Protein AF-A0A6J4LHY5-F1 (afdb_monomer_lite)

pLDDT: mean 82.55, std 13.43, range [37.22, 96.75]

Structure (mmCIF, N/CA/C/O backbone):
data_AF-A0A6J4LHY5-F1
#
_entry.id   AF-A0A6J4LHY5-F1
#
loop_
_atom_site.group_PDB
_atom_site.id
_atom_site.type_symbol
_atom_site.label_atom_id
_atom_site.label_alt_id
_atom_site.label_comp_id
_atom_site.label_asym_id
_atom_site.label_entity_id
_atom_site.label_seq_id
_atom_site.pdbx_PDB_ins_code
_atom_site.Cartn_x
_atom_site.Cartn_y
_atom_site.Cartn_z
_atom_site.occupancy
_atom_site.B_iso_or_equiv
_atom_site.auth_seq_id
_atom_site.auth_comp_id
_atom_site.auth_asym_id
_atom_site.auth_atom_id
_atom_site.pdbx_PDB_model_num
ATOM 1 N N . MET A 1 1 ? 23.737 -10.687 -11.076 1.00 48.12 1 MET A N 1
ATOM 2 C CA . MET A 1 1 ? 22.902 -11.486 -11.997 1.00 48.12 1 MET A CA 1
ATOM 3 C C . MET A 1 1 ? 22.763 -12.858 -11.383 1.00 48.12 1 MET A C 1
ATOM 5 O O . MET A 1 1 ? 23.770 -13.536 -11.228 1.00 48.12 1 MET A O 1
ATOM 9 N N . THR A 1 2 ? 21.562 -13.198 -10.942 1.00 59.47 2 THR A N 1
ATOM 10 C CA . THR A 1 2 ? 21.215 -14.513 -10.402 1.00 59.47 2 THR A CA 1
ATOM 11 C C . THR A 1 2 ? 21.151 -15.555 -11.508 1.00 59.47 2 THR A C 1
ATOM 13 O O . THR A 1 2 ? 20.804 -15.250 -12.652 1.00 59.47 2 THR A O 1
ATOM 16 N N . GLU A 1 3 ? 21.543 -16.778 -11.163 1.00 72.62 3 GLU A N 1
ATOM 17 C CA . GLU A 1 3 ? 21.547 -17.915 -12.074 1.00 72.62 3 GLU A CA 1
ATOM 18 C C . GLU A 1 3 ? 20.122 -18.448 -12.273 1.00 72.62 3 GLU A C 1
ATOM 20 O O . GLU A 1 3 ? 19.314 -18.483 -11.345 1.00 72.62 3 GLU A O 1
ATOM 25 N N . VAL A 1 4 ? 19.817 -18.844 -13.507 1.00 77.88 4 VAL A N 1
ATOM 26 C CA . VAL A 1 4 ? 18.552 -19.485 -13.870 1.00 77.88 4 VAL A CA 1
ATOM 27 C C . VAL A 1 4 ? 18.543 -20.901 -13.302 1.00 77.88 4 VAL A C 1
ATOM 29 O O . VAL A 1 4 ? 19.412 -21.698 -13.653 1.00 77.88 4 VAL A O 1
ATOM 32 N N . GLN A 1 5 ? 17.550 -21.237 -12.480 1.00 80.81 5 GLN A N 1
ATOM 33 C CA . GLN A 1 5 ? 17.432 -22.567 -11.881 1.00 80.81 5 GLN A CA 1
ATOM 34 C C . GLN A 1 5 ? 16.261 -23.353 -12.468 1.00 80.81 5 GLN A C 1
ATOM 36 O O . GLN A 1 5 ? 15.267 -22.789 -12.915 1.00 80.81 5 GLN A O 1
ATOM 41 N N . THR A 1 6 ? 16.400 -24.678 -12.518 1.00 80.88 6 THR A N 1
ATOM 42 C CA . THR A 1 6 ? 15.360 -25.589 -13.018 1.00 80.88 6 THR A CA 1
ATOM 43 C C . THR A 1 6 ? 14.896 -26.485 -11.881 1.00 80.88 6 THR A C 1
ATOM 45 O O . THR A 1 6 ? 15.720 -27.101 -11.207 1.00 80.88 6 THR A O 1
ATOM 48 N N . PHE A 1 7 ? 13.586 -26.559 -11.695 1.00 80.56 7 PHE A N 1
ATOM 49 C CA . PHE A 1 7 ? 12.909 -27.344 -10.670 1.00 80.56 7 PHE A CA 1
ATOM 50 C C . PHE A 1 7 ? 11.956 -28.330 -11.345 1.00 80.56 7 PHE A C 1
ATOM 52 O O . PHE A 1 7 ? 11.371 -28.015 -12.382 1.00 80.56 7 PHE A O 1
ATOM 59 N N . GLY A 1 8 ? 11.780 -29.524 -10.785 1.00 80.38 8 GLY A N 1
ATOM 60 C CA . GLY A 1 8 ? 10.671 -30.394 -11.171 1.00 80.38 8 GLY A CA 1
ATOM 61 C C . GLY A 1 8 ? 9.321 -29.755 -10.825 1.00 80.38 8 GLY A C 1
ATOM 62 O O . GLY A 1 8 ? 9.223 -28.994 -9.864 1.00 80.38 8 GLY A O 1
ATOM 63 N N . SER A 1 9 ? 8.262 -30.082 -11.572 1.00 72.69 9 SER A N 1
ATOM 64 C CA . SER A 1 9 ? 6.909 -29.567 -11.282 1.00 72.69 9 SER A CA 1
ATOM 65 C C . SER A 1 9 ? 6.397 -29.966 -9.882 1.00 72.69 9 SER A C 1
ATOM 67 O O . SER A 1 9 ? 5.581 -29.254 -9.307 1.00 72.69 9 SER A O 1
ATOM 69 N N . ASP A 1 10 ? 6.920 -31.056 -9.305 1.00 78.06 10 ASP A N 1
ATOM 70 C CA . ASP A 1 10 ? 6.619 -31.532 -7.944 1.00 78.06 10 ASP A CA 1
ATOM 71 C C . ASP A 1 10 ? 7.617 -31.027 -6.868 1.00 78.06 10 ASP A C 1
ATOM 73 O O . ASP A 1 10 ? 7.516 -31.396 -5.697 1.00 78.06 10 ASP A O 1
ATOM 77 N N . GLU A 1 11 ? 8.604 -30.196 -7.230 1.00 81.62 11 GLU A N 1
ATOM 78 C CA . GLU A 1 11 ? 9.659 -29.690 -6.329 1.00 81.62 11 GLU A CA 1
ATOM 79 C C . GLU A 1 11 ? 9.390 -28.259 -5.821 1.00 81.62 11 GLU A C 1
ATOM 81 O O . GLU A 1 11 ? 10.325 -27.490 -5.597 1.00 81.62 11 GLU A O 1
ATOM 86 N N . VAL A 1 12 ? 8.123 -27.890 -5.608 1.00 77.69 12 VAL A N 1
ATOM 87 C CA . VAL A 1 12 ? 7.747 -26.554 -5.090 1.00 77.69 12 VAL A CA 1
ATOM 88 C C . VAL A 1 12 ? 8.464 -26.241 -3.768 1.00 77.69 12 VAL A C 1
ATOM 90 O O . VAL A 1 12 ? 9.072 -25.184 -3.637 1.00 77.69 12 VAL A O 1
ATOM 93 N N . TRP A 1 13 ? 8.549 -27.220 -2.865 1.00 79.00 13 TRP A N 1
ATOM 94 C CA . TRP A 1 13 ? 9.273 -27.099 -1.591 1.00 79.00 13 TRP A CA 1
ATOM 95 C C . TRP A 1 13 ? 10.756 -26.725 -1.753 1.00 79.00 13 TRP A C 1
ATOM 97 O O . TRP A 1 13 ? 11.348 -26.067 -0.901 1.00 79.00 13 TRP A O 1
ATOM 107 N N . ARG A 1 14 ? 11.393 -27.156 -2.848 1.00 83.06 14 ARG A N 1
ATOM 108 C CA . ARG A 1 14 ? 12.807 -26.878 -3.124 1.00 83.06 14 ARG A CA 1
ATOM 109 C C . ARG A 1 14 ? 12.993 -25.476 -3.690 1.00 83.06 14 ARG A C 1
ATOM 111 O O . ARG A 1 14 ? 14.035 -24.864 -3.462 1.00 83.06 14 ARG A O 1
ATOM 118 N N . LEU A 1 15 ? 11.997 -24.994 -4.433 1.00 82.50 15 LEU A N 1
ATOM 119 C CA . LEU A 1 15 ? 11.937 -23.612 -4.879 1.00 82.50 15 LEU A CA 1
ATOM 120 C C . LEU A 1 15 ? 11.829 -22.675 -3.670 1.00 82.50 15 LEU A C 1
ATOM 122 O O . LEU A 1 15 ? 12.648 -21.769 -3.561 1.00 82.50 15 LEU A O 1
ATOM 126 N N . GLU A 1 16 ? 10.906 -22.938 -2.741 1.00 79.62 16 GLU A N 1
ATOM 127 C CA . GLU A 1 16 ? 10.711 -22.140 -1.515 1.00 79.62 16 GLU A CA 1
ATOM 128 C C . GLU A 1 16 ? 12.002 -22.034 -0.689 1.00 79.62 16 GLU A C 1
ATOM 130 O O . GLU A 1 16 ? 12.487 -20.935 -0.429 1.00 79.62 16 GLU A O 1
ATOM 135 N N . GLN A 1 17 ? 12.653 -23.166 -0.409 1.00 83.75 17 GLN A N 1
ATOM 136 C CA . GLN A 1 17 ? 13.924 -23.198 0.329 1.00 83.75 17 GLN A CA 1
ATOM 137 C C . GLN A 1 17 ? 15.054 -22.434 -0.375 1.00 83.75 17 GLN A C 1
ATOM 139 O O . GLN A 1 17 ? 15.930 -21.849 0.265 1.00 83.75 17 GLN A O 1
ATOM 144 N N . TRP A 1 18 ? 15.065 -22.443 -1.709 1.00 83.00 18 TRP A N 1
ATOM 145 C CA . TRP A 1 18 ? 16.035 -21.669 -2.471 1.00 83.00 18 TRP A CA 1
ATOM 146 C C . TRP A 1 18 ? 15.756 -20.163 -2.399 1.00 83.00 18 TRP A C 1
ATOM 148 O O . TRP A 1 18 ? 16.706 -19.389 -2.283 1.00 83.00 18 TRP A O 1
ATOM 158 N N . LEU A 1 19 ? 14.487 -19.747 -2.420 1.00 81.12 19 LEU A N 1
ATOM 159 C CA . LEU A 1 19 ? 14.103 -18.346 -2.223 1.00 81.12 19 LEU A CA 1
ATOM 160 C C . LEU A 1 19 ? 14.464 -17.859 -0.816 1.00 81.12 19 LEU A C 1
ATOM 162 O O . LEU A 1 19 ? 15.077 -16.801 -0.685 1.00 81.12 19 LEU A O 1
ATOM 166 N N . GLU A 1 20 ? 14.178 -18.651 0.219 1.00 78.12 20 GLU A N 1
ATOM 167 C CA . GLU A 1 20 ? 14.585 -18.349 1.598 1.00 78.12 20 GLU A CA 1
ATOM 168 C C . GLU A 1 20 ? 16.105 -18.182 1.708 1.00 78.12 20 GLU A C 1
ATOM 170 O O . GLU A 1 20 ? 16.586 -17.235 2.325 1.00 78.12 20 GLU A O 1
ATOM 175 N N . SER A 1 21 ? 16.883 -19.040 1.037 1.00 81.88 21 SER A N 1
ATOM 176 C CA . SER A 1 21 ? 18.343 -18.913 1.017 1.00 81.88 21 SER A CA 1
ATOM 177 C C . SER A 1 21 ? 18.829 -17.622 0.352 1.00 81.88 21 SER A C 1
ATOM 179 O O . SER A 1 21 ? 19.904 -17.144 0.711 1.00 81.88 21 SER A O 1
ATOM 181 N N . LEU A 1 22 ? 18.103 -17.070 -0.625 1.00 80.75 22 LEU A N 1
ATOM 182 C CA . LEU A 1 22 ? 18.438 -15.765 -1.204 1.00 80.75 22 LEU A CA 1
ATOM 183 C C . LEU A 1 22 ? 18.141 -14.644 -0.202 1.00 80.75 22 LEU A C 1
ATOM 185 O O . LEU A 1 22 ? 18.983 -13.766 -0.020 1.00 80.75 22 LEU A O 1
ATOM 189 N N . ASN A 1 23 ? 17.009 -14.724 0.501 1.00 71.69 23 ASN A N 1
ATOM 190 C CA . ASN A 1 23 ? 16.655 -13.764 1.544 1.00 71.69 23 ASN A CA 1
ATOM 191 C C . ASN A 1 23 ? 17.694 -13.732 2.681 1.00 71.69 23 ASN A C 1
ATOM 193 O O . ASN A 1 23 ? 18.176 -12.657 3.038 1.00 71.69 23 ASN A O 1
ATOM 197 N N . ASP A 1 24 ? 18.143 -14.901 3.154 1.00 75.94 24 ASP A N 1
ATOM 198 C CA . ASP A 1 24 ? 19.170 -15.033 4.204 1.00 75.94 24 ASP A CA 1
ATOM 199 C C . ASP A 1 24 ? 20.533 -14.435 3.788 1.00 75.94 24 ASP A C 1
ATOM 201 O O . ASP A 1 24 ? 21.290 -13.915 4.608 1.00 75.94 24 ASP A O 1
ATOM 205 N N . LEU A 1 25 ? 20.826 -14.416 2.482 1.00 77.69 25 LEU A N 1
ATOM 206 C CA . LEU A 1 25 ? 22.019 -13.778 1.911 1.00 77.69 25 LEU A CA 1
ATOM 207 C C . LEU A 1 25 ? 21.901 -12.246 1.787 1.00 77.69 25 LEU A C 1
ATOM 209 O O . LEU A 1 25 ? 22.837 -11.602 1.305 1.00 77.69 25 LEU A O 1
ATOM 213 N N . GLY A 1 26 ? 20.789 -11.654 2.230 1.00 69.50 26 GLY A N 1
ATOM 214 C CA . GLY A 1 26 ? 20.534 -10.214 2.165 1.00 69.50 26 GLY A CA 1
ATOM 215 C C . GLY A 1 26 ? 20.051 -9.743 0.794 1.00 69.50 26 GLY A C 1
ATOM 216 O O . GLY A 1 26 ? 20.266 -8.586 0.424 1.00 69.50 26 GLY A O 1
ATOM 217 N N . PHE A 1 27 ? 19.436 -10.638 0.024 1.00 74.50 27 PHE A N 1
ATOM 218 C CA . PHE A 1 27 ? 18.834 -10.329 -1.264 1.00 74.50 27 PHE A CA 1
ATOM 219 C C . PHE A 1 27 ? 17.310 -10.382 -1.168 1.00 74.50 27 PHE A C 1
ATOM 221 O O . PHE A 1 27 ? 16.761 -11.396 -0.750 1.00 74.50 27 PHE A O 1
ATOM 228 N N . ASP A 1 28 ? 16.624 -9.329 -1.614 1.00 73.94 28 ASP A N 1
ATOM 229 C CA . ASP A 1 28 ? 15.171 -9.397 -1.810 1.00 73.94 28 ASP A CA 1
ATOM 230 C C . ASP A 1 28 ? 14.858 -9.854 -3.243 1.00 73.94 28 ASP A C 1
ATOM 232 O O . ASP A 1 28 ? 15.628 -9.596 -4.179 1.00 73.94 28 ASP A O 1
ATOM 236 N N . ILE A 1 29 ? 13.754 -10.580 -3.416 1.00 73.38 29 ILE A N 1
ATOM 237 C CA . ILE A 1 29 ? 13.308 -11.084 -4.718 1.00 73.38 29 ILE A CA 1
ATOM 238 C C . ILE A 1 29 ? 12.205 -10.153 -5.228 1.00 73.38 29 ILE A C 1
ATOM 240 O O . ILE A 1 29 ? 11.123 -10.078 -4.650 1.00 73.38 29 ILE A O 1
ATOM 244 N N . ASP A 1 30 ? 12.499 -9.459 -6.326 1.00 70.25 30 ASP A N 1
ATOM 245 C CA . ASP A 1 30 ? 11.646 -8.438 -6.942 1.00 70.25 30 ASP A CA 1
ATOM 246 C C . ASP A 1 30 ? 10.555 -9.048 -7.839 1.00 70.25 30 ASP A C 1
ATOM 248 O O . ASP A 1 30 ? 9.381 -8.715 -7.725 1.00 70.25 30 ASP A O 1
ATOM 252 N N . GLU A 1 31 ? 10.932 -9.986 -8.710 1.00 68.25 31 GLU A N 1
ATOM 253 C CA . GLU A 1 31 ? 10.029 -10.680 -9.635 1.00 68.25 31 GLU A CA 1
ATOM 254 C C . GLU A 1 31 ? 10.577 -12.082 -9.937 1.00 68.25 31 GLU A C 1
ATOM 256 O O . GLU A 1 31 ? 11.785 -12.324 -9.837 1.00 68.25 31 GLU A O 1
ATOM 261 N N . MET A 1 32 ? 9.698 -13.018 -10.298 1.00 72.19 32 MET A N 1
ATOM 262 C CA . MET A 1 32 ? 10.074 -14.378 -10.678 1.00 72.19 32 MET A CA 1
ATOM 263 C C . MET A 1 32 ? 9.478 -14.744 -12.034 1.00 72.19 32 MET A C 1
ATOM 265 O O . MET A 1 32 ? 8.263 -14.873 -12.172 1.00 72.19 32 MET A O 1
ATOM 269 N N . ASP A 1 33 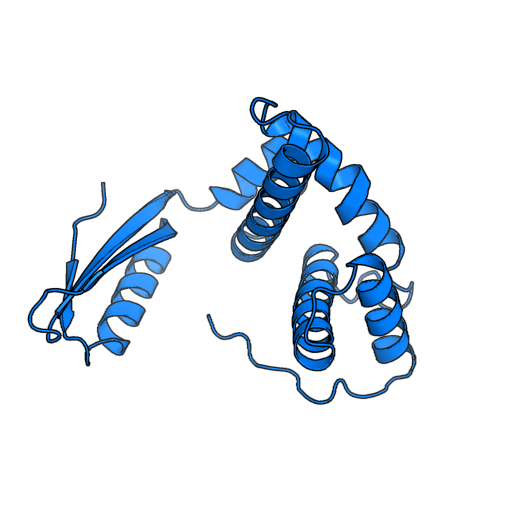? 10.342 -15.003 -13.013 1.00 72.62 33 ASP A N 1
ATOM 270 C CA . ASP A 1 33 ? 9.930 -15.579 -14.291 1.00 72.62 33 ASP A CA 1
ATOM 271 C C . ASP A 1 33 ? 9.878 -17.103 -14.182 1.00 72.62 33 ASP A C 1
ATOM 273 O O . ASP A 1 33 ? 10.904 -17.744 -13.932 1.00 72.62 33 ASP A O 1
ATOM 277 N N . ILE A 1 34 ? 8.695 -17.691 -14.399 1.00 74.75 34 ILE A N 1
ATOM 278 C CA . ILE A 1 34 ? 8.494 -19.145 -14.434 1.00 74.75 34 ILE A CA 1
ATOM 279 C C . ILE A 1 34 ? 8.170 -19.579 -15.864 1.00 74.75 34 ILE A C 1
ATOM 281 O O . ILE A 1 34 ? 7.106 -19.281 -16.405 1.00 74.75 34 ILE A O 1
ATOM 285 N N . VAL A 1 35 ? 9.070 -20.350 -16.471 1.00 76.31 35 VAL A N 1
ATOM 286 C CA . VAL A 1 35 ? 8.866 -20.958 -17.789 1.00 76.31 35 VAL A CA 1
ATOM 287 C C . VAL A 1 35 ? 8.628 -22.453 -17.612 1.00 76.31 35 VAL A C 1
ATOM 289 O O . VAL A 1 35 ? 9.538 -23.198 -17.251 1.00 76.31 35 VAL A O 1
ATOM 292 N N . SER A 1 36 ? 7.401 -22.901 -17.881 1.00 76.25 36 SER A N 1
ATOM 293 C CA . SER A 1 36 ? 7.068 -24.330 -17.918 1.00 76.25 36 SER A CA 1
ATOM 294 C C . SER A 1 36 ? 7.595 -24.961 -19.208 1.00 76.25 36 SER A C 1
ATOM 296 O O . SER A 1 36 ? 7.308 -24.473 -20.304 1.00 76.25 36 SER A O 1
ATOM 298 N N . GLU A 1 37 ? 8.366 -26.044 -19.107 1.00 73.38 37 GLU A N 1
ATOM 299 C CA . GLU A 1 37 ? 8.848 -26.756 -20.291 1.00 73.38 37 GLU A CA 1
ATOM 300 C C . GLU A 1 37 ? 7.717 -27.561 -20.951 1.00 73.38 37 GLU A C 1
ATOM 302 O O . GLU A 1 37 ? 6.828 -28.084 -20.282 1.00 73.38 37 GLU A O 1
ATOM 307 N N . ALA A 1 38 ? 7.753 -27.701 -22.281 1.00 62.91 38 ALA A N 1
ATOM 308 C CA . ALA A 1 38 ? 6.679 -28.308 -23.083 1.00 62.91 38 ALA A CA 1
ATOM 309 C C . ALA A 1 38 ? 6.326 -29.766 -22.707 1.00 62.91 38 ALA A C 1
ATOM 311 O O . ALA A 1 38 ? 5.275 -30.264 -23.102 1.00 62.91 38 ALA A O 1
ATOM 312 N N . ALA A 1 39 ? 7.190 -30.448 -21.950 1.00 64.56 39 ALA A N 1
ATOM 313 C CA . ALA A 1 39 ? 6.953 -31.789 -21.420 1.00 64.56 39 ALA A CA 1
ATOM 314 C C . ALA A 1 39 ? 6.216 -31.801 -20.061 1.00 64.56 39 ALA A C 1
ATOM 316 O O . ALA A 1 39 ? 5.957 -32.877 -19.528 1.00 64.56 39 ALA A O 1
ATOM 317 N N . GLY A 1 40 ? 5.910 -30.635 -19.477 1.00 61.91 40 GLY A N 1
ATOM 318 C CA . GLY A 1 40 ? 5.160 -30.471 -18.222 1.00 61.91 40 GLY A CA 1
ATOM 319 C C . GLY A 1 40 ? 5.889 -30.916 -16.948 1.00 61.91 40 GLY A C 1
ATOM 320 O O . GLY A 1 40 ? 5.355 -30.756 -15.855 1.00 61.91 40 GLY A O 1
ATOM 321 N N . SER A 1 41 ? 7.096 -31.473 -17.071 1.00 67.00 41 SER A N 1
ATOM 322 C CA . SER A 1 41 ? 7.817 -32.113 -15.963 1.00 67.00 41 SER A CA 1
ATOM 323 C C . SER A 1 41 ? 8.829 -31.201 -15.262 1.00 67.00 41 SER A C 1
ATOM 325 O O . SER A 1 41 ? 9.370 -31.597 -14.230 1.00 67.00 41 SER A O 1
ATOM 327 N N . ALA A 1 42 ? 9.116 -30.023 -15.822 1.00 70.56 42 ALA A N 1
ATOM 328 C CA . ALA A 1 42 ? 10.107 -29.094 -15.295 1.00 70.56 42 ALA A CA 1
ATOM 329 C C . ALA A 1 42 ? 9.668 -27.635 -15.472 1.00 70.56 42 ALA A C 1
ATOM 331 O O . ALA A 1 42 ? 9.094 -27.253 -16.498 1.00 70.56 42 ALA A O 1
ATOM 332 N N . MET A 1 43 ? 9.986 -26.828 -14.467 1.00 77.38 43 MET A N 1
ATOM 333 C CA . MET A 1 43 ? 9.795 -25.387 -14.406 1.00 77.38 43 MET A CA 1
ATOM 334 C C . MET A 1 43 ? 11.161 -24.716 -14.306 1.00 77.38 43 MET A C 1
ATOM 336 O O . MET A 1 43 ? 11.976 -25.048 -13.446 1.00 77.38 43 MET A O 1
ATOM 340 N N . ARG A 1 44 ? 11.422 -23.754 -15.183 1.00 79.12 44 ARG A N 1
ATOM 341 C CA . ARG A 1 44 ? 12.613 -22.914 -15.122 1.00 79.12 44 ARG A CA 1
ATOM 342 C C . ARG A 1 44 ? 12.254 -21.610 -14.434 1.00 79.12 44 ARG A C 1
ATOM 344 O O . ARG A 1 44 ? 11.358 -20.918 -14.904 1.00 79.12 44 ARG A O 1
ATOM 351 N N . VAL A 1 45 ? 12.954 -21.297 -13.353 1.00 78.69 45 VAL A N 1
ATOM 352 C CA . VAL A 1 45 ? 12.691 -20.133 -12.514 1.00 78.69 45 VAL A CA 1
ATOM 353 C C . VAL A 1 45 ? 13.905 -19.215 -12.513 1.00 78.69 45 VAL A C 1
ATOM 355 O O . VAL A 1 45 ? 15.023 -19.641 -12.206 1.00 78.69 45 VAL A O 1
ATOM 358 N N . GLN A 1 46 ? 13.684 -17.950 -12.859 1.00 81.19 46 GLN A N 1
ATOM 359 C CA . GLN A 1 46 ? 14.697 -16.905 -12.787 1.00 81.19 46 GLN A CA 1
ATOM 360 C C . GLN A 1 46 ? 14.224 -15.796 -11.838 1.00 81.19 46 GLN A C 1
ATOM 362 O O . GLN A 1 46 ? 13.364 -15.005 -12.217 1.00 81.19 46 GLN A O 1
ATOM 367 N N . PRO A 1 47 ? 14.760 -15.723 -10.607 1.00 76.69 47 PRO A N 1
ATOM 368 C CA . PRO A 1 47 ? 14.444 -14.651 -9.687 1.00 76.69 47 PRO A CA 1
ATOM 369 C C . PRO A 1 47 ? 15.241 -13.417 -10.076 1.00 76.69 47 PRO A C 1
ATOM 371 O O . PRO A 1 47 ? 16.449 -13.484 -10.333 1.00 76.69 47 PRO A O 1
ATOM 374 N N . ARG A 1 48 ? 14.582 -12.269 -10.058 1.00 81.06 48 ARG A N 1
ATOM 375 C CA . ARG A 1 48 ? 15.234 -10.973 -10.099 1.00 81.06 48 ARG A CA 1
ATOM 376 C C . ARG A 1 48 ? 15.590 -10.573 -8.675 1.00 81.06 48 ARG A C 1
ATOM 378 O O . ARG A 1 48 ? 14.718 -10.279 -7.871 1.00 81.06 48 ARG A O 1
ATOM 385 N N . VAL A 1 49 ? 16.881 -10.584 -8.375 1.00 77.06 49 VAL A N 1
ATOM 386 C CA . VAL A 1 49 ? 17.396 -10.259 -7.044 1.00 77.06 49 VAL A CA 1
ATOM 387 C C . VAL A 1 49 ? 17.854 -8.806 -6.968 1.00 77.06 49 VAL A C 1
ATOM 389 O O . VAL A 1 49 ? 18.587 -8.336 -7.846 1.00 77.06 49 VAL A O 1
ATOM 392 N N . VAL A 1 50 ? 17.457 -8.128 -5.894 1.00 79.44 50 VAL A N 1
ATOM 393 C CA . VAL A 1 50 ? 17.845 -6.757 -5.547 1.00 79.44 50 VAL A CA 1
ATOM 394 C C . VAL A 1 50 ? 18.558 -6.713 -4.189 1.00 79.44 50 VAL A C 1
ATOM 396 O O . VAL A 1 50 ? 18.479 -7.649 -3.395 1.00 79.44 50 VAL A O 1
ATOM 399 N N . GLU A 1 51 ? 19.321 -5.646 -3.937 1.00 80.88 51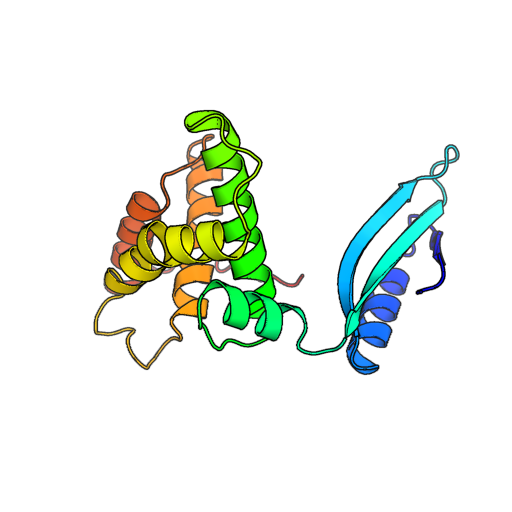 GLU A N 1
ATOM 400 C CA . GLU A 1 51 ? 20.011 -5.439 -2.653 1.00 80.88 51 GLU A CA 1
ATOM 401 C C . GLU A 1 51 ? 19.008 -5.266 -1.502 1.00 80.88 51 GLU A C 1
ATOM 403 O O . GLU A 1 51 ? 18.031 -4.546 -1.672 1.00 80.88 51 GLU A O 1
ATOM 408 N N . ALA A 1 52 ? 19.281 -5.807 -0.310 1.00 80.00 52 ALA A N 1
ATOM 409 C CA . ALA A 1 52 ? 18.434 -5.573 0.865 1.00 80.00 52 ALA A CA 1
ATOM 410 C C . ALA A 1 52 ? 18.147 -4.081 1.128 1.00 80.00 52 ALA A C 1
ATOM 412 O O . ALA A 1 52 ? 19.036 -3.218 1.081 1.00 80.00 52 ALA A O 1
ATOM 413 N N . GLY A 1 53 ? 16.895 -3.782 1.457 1.00 83.62 53 GLY A N 1
ATOM 414 C CA . GLY A 1 53 ? 16.337 -2.443 1.622 1.00 83.62 53 GLY A CA 1
ATOM 415 C C . GLY A 1 53 ? 16.046 -1.728 0.298 1.00 83.62 53 GLY A C 1
ATOM 416 O O . GLY A 1 53 ? 15.978 -0.497 0.297 1.00 83.62 53 GLY A O 1
ATOM 417 N N . HIS A 1 54 ? 15.990 -2.435 -0.835 1.00 87.88 54 HIS A N 1
ATOM 418 C CA . HIS A 1 54 ? 15.761 -1.825 -2.146 1.00 87.88 54 HIS A CA 1
ATOM 419 C C . HIS A 1 54 ? 14.379 -1.185 -2.214 1.00 87.88 54 HIS A C 1
ATOM 421 O O . HIS A 1 54 ? 14.287 0.003 -2.529 1.00 87.88 54 HIS A O 1
ATOM 427 N N . HIS A 1 55 ? 13.332 -1.933 -1.865 1.00 90.94 55 HIS A N 1
ATOM 428 C CA . HIS A 1 55 ? 11.950 -1.467 -1.941 1.00 90.94 55 HIS A CA 1
ATOM 429 C C . HIS A 1 55 ? 11.685 -0.361 -0.924 1.00 90.94 55 HIS A C 1
ATOM 431 O O . HIS A 1 55 ? 11.096 0.657 -1.283 1.00 90.94 55 HIS A O 1
ATOM 437 N N . SER A 1 56 ? 12.189 -0.481 0.307 1.00 92.44 56 SER A N 1
ATOM 438 C CA . SER A 1 56 ? 12.111 0.587 1.310 1.00 92.44 56 SER A CA 1
ATOM 439 C C . SER A 1 56 ? 12.797 1.863 0.817 1.00 92.44 56 SER A C 1
ATOM 441 O O . SER A 1 56 ? 12.231 2.948 0.939 1.00 92.44 56 SER A O 1
ATOM 443 N N . ARG A 1 57 ? 13.990 1.770 0.205 1.00 93.25 57 ARG A N 1
ATOM 444 C CA . ARG A 1 57 ? 14.689 2.942 -0.361 1.00 93.25 57 ARG A CA 1
ATOM 445 C C . ARG A 1 57 ? 13.955 3.541 -1.558 1.00 93.25 57 ARG A C 1
ATOM 447 O O . ARG A 1 57 ? 13.870 4.767 -1.648 1.00 93.25 57 ARG A O 1
ATOM 454 N N . GLU A 1 58 ? 13.443 2.717 -2.468 1.00 92.81 58 GLU A N 1
ATOM 455 C CA . GLU A 1 58 ? 12.652 3.180 -3.611 1.00 92.81 58 GLU A CA 1
ATOM 456 C C . GLU A 1 58 ? 11.376 3.888 -3.148 1.00 92.81 58 GLU A C 1
ATOM 458 O O . GLU A 1 58 ? 11.147 5.039 -3.522 1.00 92.81 58 GLU A O 1
ATOM 463 N N . LEU A 1 59 ? 10.582 3.250 -2.283 1.00 94.62 59 LEU A N 1
ATOM 464 C CA . LEU A 1 59 ? 9.352 3.834 -1.756 1.00 94.62 59 LEU A CA 1
ATOM 465 C C . LEU A 1 59 ? 9.646 5.167 -1.064 1.00 94.62 59 LEU A C 1
ATOM 467 O O . LEU A 1 59 ? 9.036 6.179 -1.405 1.00 94.62 59 LEU A O 1
ATOM 471 N N . ARG A 1 60 ? 10.639 5.198 -0.168 1.00 95.00 60 ARG A N 1
ATOM 472 C CA . ARG A 1 60 ? 11.062 6.415 0.537 1.00 95.00 60 ARG A CA 1
ATOM 473 C C . ARG A 1 60 ? 11.490 7.523 -0.421 1.00 95.00 60 ARG A C 1
ATOM 475 O O . ARG A 1 60 ? 11.249 8.692 -0.144 1.00 95.00 60 ARG A O 1
ATOM 482 N N . THR A 1 61 ? 12.097 7.180 -1.555 1.00 94.31 61 THR A N 1
ATOM 483 C CA . THR A 1 61 ? 12.479 8.158 -2.583 1.00 94.31 61 THR A CA 1
ATOM 484 C C . THR A 1 61 ? 11.254 8.780 -3.257 1.00 94.31 61 THR A C 1
ATOM 486 O O . THR A 1 61 ? 11.248 9.983 -3.511 1.00 94.31 61 THR A O 1
ATOM 489 N N . PHE A 1 62 ? 10.206 7.995 -3.523 1.00 92.81 62 PHE A N 1
ATOM 490 C CA . PHE A 1 62 ? 9.013 8.470 -4.232 1.00 92.81 62 PHE A CA 1
ATOM 491 C C . PHE A 1 62 ? 7.958 9.113 -3.326 1.00 92.81 62 PHE A C 1
ATOM 493 O O . PHE A 1 62 ? 7.202 9.964 -3.790 1.00 92.81 62 PHE A O 1
ATOM 500 N N . THR A 1 63 ? 7.885 8.708 -2.057 1.00 93.38 63 THR A N 1
ATOM 501 C CA . THR A 1 63 ? 6.800 9.097 -1.139 1.00 93.38 63 THR A CA 1
ATOM 502 C C . THR A 1 63 ? 7.293 9.670 0.188 1.00 93.38 63 THR A C 1
ATOM 504 O O . THR A 1 63 ? 6.535 10.325 0.893 1.00 93.38 63 THR A O 1
ATOM 507 N N . GLY A 1 64 ? 8.554 9.442 0.559 1.00 93.81 64 GLY A N 1
ATOM 508 C CA . GLY A 1 64 ? 9.081 9.795 1.879 1.00 93.81 64 GLY A CA 1
ATOM 509 C C . GLY A 1 64 ? 8.680 8.838 3.007 1.00 93.81 64 GLY A C 1
ATOM 510 O O . GLY A 1 64 ? 9.132 9.044 4.132 1.00 93.81 64 GLY A O 1
ATOM 511 N N . LEU A 1 65 ? 7.879 7.802 2.729 1.00 93.81 65 LEU A N 1
ATOM 512 C CA . LEU A 1 65 ? 7.495 6.796 3.722 1.00 93.81 65 LEU A CA 1
ATOM 513 C C . LEU A 1 65 ? 8.698 5.941 4.132 1.00 93.81 65 LEU A C 1
ATOM 515 O O . LEU A 1 65 ? 9.500 5.539 3.290 1.00 93.81 65 LEU A O 1
ATOM 519 N N . ASP A 1 66 ? 8.795 5.652 5.427 1.00 93.56 66 ASP A N 1
ATOM 520 C CA . ASP A 1 66 ? 9.824 4.789 6.002 1.00 93.56 66 ASP A CA 1
ATOM 521 C C . ASP A 1 66 ? 9.152 3.574 6.632 1.00 93.56 66 ASP A C 1
ATOM 523 O O . ASP A 1 66 ? 8.535 3.682 7.688 1.00 93.56 66 ASP A O 1
ATOM 527 N N . VAL A 1 67 ? 9.212 2.448 5.929 1.00 92.00 67 VAL A N 1
ATOM 528 C CA . VAL A 1 67 ? 8.525 1.200 6.280 1.00 92.00 67 VAL A CA 1
ATOM 529 C C . VAL A 1 67 ? 9.458 0.021 6.020 1.00 92.00 67 VAL A C 1
ATOM 531 O O . VAL A 1 67 ? 10.439 0.147 5.274 1.00 92.00 67 VAL A O 1
ATOM 534 N N . GLU A 1 68 ? 9.157 -1.129 6.612 1.00 89.31 68 GLU A N 1
ATOM 535 C CA . GLU A 1 68 ? 9.947 -2.345 6.406 1.00 89.31 68 GLU A CA 1
ATOM 536 C C . GLU A 1 68 ? 9.855 -2.850 4.958 1.00 89.31 68 GLU A C 1
ATOM 538 O O . GLU A 1 68 ? 8.899 -2.554 4.245 1.00 89.31 68 GLU A O 1
ATOM 543 N N . GLU A 1 69 ? 10.834 -3.640 4.510 1.00 86.88 69 GLU A N 1
ATOM 544 C CA . GLU A 1 69 ? 10.965 -4.058 3.102 1.00 86.88 69 GLU A CA 1
ATOM 545 C C . GLU A 1 69 ? 9.695 -4.753 2.575 1.00 86.88 69 GLU A C 1
ATOM 547 O O . GLU A 1 69 ? 9.168 -4.407 1.516 1.00 86.88 69 GLU A O 1
ATOM 552 N N . ALA A 1 70 ? 9.132 -5.677 3.361 1.00 83.50 70 ALA A N 1
ATOM 553 C CA . ALA A 1 70 ? 7.909 -6.388 2.997 1.00 83.50 70 ALA A CA 1
ATOM 554 C C . ALA A 1 70 ? 6.694 -5.450 2.886 1.00 83.50 70 ALA A C 1
ATOM 556 O O . ALA A 1 70 ? 5.857 -5.619 1.994 1.00 83.50 70 ALA A O 1
ATOM 557 N N . GLN A 1 71 ? 6.605 -4.443 3.761 1.00 89.50 71 GLN A N 1
ATOM 558 C CA . GLN A 1 71 ? 5.576 -3.406 3.697 1.00 89.50 71 GLN A CA 1
ATOM 559 C C . GLN A 1 71 ? 5.803 -2.515 2.465 1.00 89.50 71 GLN A C 1
ATOM 561 O O . GLN A 1 71 ? 4.864 -2.245 1.715 1.00 89.50 71 GLN A O 1
ATOM 566 N N . ALA A 1 72 ? 7.052 -2.129 2.191 1.00 91.81 72 ALA A N 1
ATOM 567 C CA . ALA A 1 72 ? 7.408 -1.282 1.061 1.00 91.81 72 ALA A CA 1
ATOM 568 C C . ALA A 1 72 ? 7.062 -1.933 -0.278 1.00 91.81 72 ALA A C 1
ATOM 570 O O . ALA A 1 72 ? 6.446 -1.295 -1.132 1.00 91.81 72 ALA A O 1
ATOM 571 N N . ARG A 1 73 ? 7.382 -3.221 -0.436 1.00 88.62 73 ARG A N 1
ATOM 572 C CA . ARG A 1 73 ? 7.043 -4.008 -1.627 1.00 88.62 73 ARG A CA 1
ATOM 573 C C . ARG A 1 73 ? 5.536 -4.014 -1.892 1.00 88.62 73 ARG A C 1
ATOM 575 O O . ARG A 1 73 ? 5.103 -3.807 -3.023 1.00 88.62 73 ARG A O 1
ATOM 582 N N . ARG A 1 74 ? 4.718 -4.183 -0.846 1.00 86.88 74 ARG A N 1
ATOM 583 C CA . ARG A 1 74 ? 3.247 -4.145 -0.961 1.00 86.88 74 ARG A CA 1
ATOM 584 C C . ARG A 1 74 ? 2.745 -2.770 -1.408 1.00 86.88 74 ARG A C 1
ATOM 586 O O . ARG A 1 74 ? 1.918 -2.698 -2.313 1.00 86.88 74 ARG A O 1
ATOM 593 N N . LEU A 1 75 ? 3.265 -1.692 -0.821 1.00 92.69 75 LEU A N 1
ATOM 594 C CA . LEU A 1 75 ? 2.877 -0.325 -1.185 1.00 92.69 75 LEU A CA 1
ATOM 595 C C . LEU A 1 75 ? 3.324 0.046 -2.609 1.00 92.69 75 LEU A C 1
ATOM 597 O O . LEU A 1 75 ? 2.569 0.679 -3.343 1.00 92.69 75 LEU A O 1
ATOM 601 N N . LEU A 1 76 ? 4.512 -0.390 -3.038 1.00 92.00 76 LEU A N 1
ATOM 602 C CA . LEU A 1 76 ? 4.986 -0.209 -4.415 1.00 92.00 76 LEU A CA 1
ATOM 603 C C . LEU A 1 76 ? 4.106 -0.950 -5.432 1.00 92.00 76 LEU A C 1
ATOM 605 O O . LEU A 1 76 ? 3.838 -0.406 -6.504 1.00 92.00 76 LEU A O 1
ATOM 609 N N . ASN A 1 77 ? 3.611 -2.142 -5.093 1.00 89.50 77 ASN A N 1
ATOM 610 C CA . ASN A 1 77 ? 2.677 -2.881 -5.946 1.00 89.50 77 ASN A CA 1
ATOM 611 C C . ASN A 1 77 ? 1.337 -2.149 -6.102 1.00 89.50 77 ASN A C 1
ATOM 613 O O . ASN A 1 77 ? 0.829 -2.031 -7.219 1.00 89.50 77 ASN A O 1
ATOM 617 N N . ASP A 1 78 ? 0.782 -1.605 -5.016 1.00 92.25 78 ASP A N 1
ATOM 618 C CA . ASP A 1 78 ? -0.447 -0.803 -5.091 1.00 92.25 78 ASP A CA 1
ATOM 619 C C . ASP A 1 78 ? -0.234 0.484 -5.909 1.00 92.25 78 ASP A C 1
ATOM 621 O O . ASP A 1 78 ? -1.026 0.809 -6.797 1.00 92.25 78 ASP A O 1
ATOM 625 N N . MET A 1 79 ? 0.904 1.157 -5.712 1.00 93.38 79 MET A N 1
ATOM 626 C CA . MET A 1 79 ? 1.303 2.324 -6.502 1.00 93.38 79 MET A CA 1
ATOM 627 C C . MET A 1 79 ? 1.430 2.000 -8.000 1.00 93.38 79 MET A C 1
ATOM 629 O O . MET A 1 79 ? 1.023 2.804 -8.843 1.00 93.38 79 MET A O 1
ATOM 633 N N . ALA A 1 80 ? 1.957 0.826 -8.356 1.00 90.62 80 ALA A N 1
ATOM 634 C CA . ALA A 1 80 ? 2.017 0.369 -9.743 1.00 90.62 80 ALA A CA 1
ATOM 635 C C . ALA A 1 80 ? 0.609 0.150 -10.330 1.00 90.62 80 ALA A C 1
ATOM 637 O O . ALA A 1 80 ? 0.339 0.579 -11.457 1.00 90.62 80 ALA A O 1
ATOM 638 N N . GLY A 1 81 ? -0.312 -0.430 -9.554 1.00 89.31 81 GLY A N 1
ATOM 639 C CA . GLY A 1 81 ? -1.725 -0.556 -9.923 1.00 89.31 81 GLY A CA 1
ATOM 640 C C . GLY A 1 81 ? -2.397 0.803 -10.152 1.00 89.31 81 GLY A C 1
ATOM 641 O O . GLY A 1 81 ? -3.049 1.016 -11.178 1.00 89.31 81 GLY A O 1
ATOM 642 N N . PHE A 1 82 ? -2.164 1.762 -9.254 1.00 90.62 82 PHE A N 1
ATOM 643 C CA . PHE A 1 82 ? -2.628 3.142 -9.402 1.00 90.62 82 PHE A CA 1
ATOM 644 C C . PHE A 1 82 ? -2.062 3.806 -10.665 1.00 90.62 82 PHE A C 1
ATOM 646 O O . PHE A 1 82 ? -2.807 4.411 -11.437 1.00 90.62 82 PHE A O 1
ATOM 653 N N . SER A 1 83 ? -0.766 3.631 -10.939 1.00 90.50 83 SER A N 1
ATOM 654 C CA . SER A 1 83 ? -0.129 4.120 -12.166 1.00 90.50 83 SER A CA 1
ATOM 655 C C . SER A 1 83 ? -0.795 3.562 -13.424 1.00 90.50 83 SER A C 1
ATOM 657 O O . SER A 1 83 ? -1.072 4.307 -14.367 1.00 90.50 83 SER A O 1
ATOM 659 N N . ALA A 1 84 ? -1.074 2.257 -13.449 1.00 88.94 84 ALA A N 1
ATOM 660 C CA . ALA A 1 84 ? -1.743 1.608 -14.571 1.00 88.94 84 ALA A CA 1
ATOM 661 C C . ALA A 1 84 ? -3.182 2.118 -14.750 1.00 88.94 84 ALA A C 1
ATOM 663 O O . ALA A 1 84 ? -3.645 2.297 -15.880 1.00 88.94 84 ALA A O 1
ATOM 664 N N . HIS A 1 85 ? -3.891 2.397 -13.654 1.00 87.56 85 HIS A N 1
ATOM 665 C CA . HIS A 1 85 ? -5.214 3.013 -13.701 1.00 87.56 85 HIS A CA 1
ATOM 666 C C . HIS A 1 85 ? -5.163 4.435 -14.281 1.00 87.56 85 HIS A C 1
ATOM 668 O O . HIS A 1 85 ? -5.939 4.751 -15.184 1.00 87.56 85 HIS A O 1
ATOM 674 N N . LEU A 1 86 ? -4.222 5.273 -13.829 1.00 88.56 86 LEU A N 1
ATOM 675 C CA . LEU A 1 86 ? -4.023 6.624 -14.366 1.00 88.56 86 LEU A CA 1
ATOM 676 C C . LEU A 1 86 ? -3.664 6.610 -15.854 1.00 88.56 86 LEU A C 1
ATOM 678 O O . LEU A 1 86 ? -4.179 7.422 -16.620 1.00 88.56 86 LEU A O 1
ATOM 682 N N . ALA A 1 87 ? -2.810 5.682 -16.288 1.00 87.81 87 ALA A N 1
ATOM 683 C CA . ALA A 1 87 ? -2.454 5.552 -17.697 1.00 87.81 87 ALA A CA 1
ATOM 684 C C . ALA A 1 87 ? -3.687 5.250 -18.569 1.00 87.81 87 ALA A C 1
ATOM 686 O O . ALA A 1 87 ? -3.828 5.819 -19.651 1.00 87.81 87 ALA A O 1
ATOM 687 N N . GLN A 1 88 ? -4.606 4.410 -18.081 1.00 86.94 88 GLN A N 1
ATOM 688 C CA . GLN A 1 88 ? -5.844 4.066 -18.787 1.00 86.94 88 GLN A CA 1
ATOM 689 C C . GLN A 1 88 ? -6.872 5.204 -18.799 1.00 86.94 88 GLN A C 1
ATOM 691 O O . GLN A 1 88 ? -7.537 5.411 -19.811 1.00 86.94 88 GLN A O 1
ATOM 696 N N . THR A 1 89 ? -7.023 5.933 -17.691 1.00 87.19 89 THR A N 1
ATOM 697 C CA . THR A 1 89 ? -8.069 6.960 -17.546 1.00 87.19 89 THR A CA 1
ATOM 698 C C . THR A 1 89 ? -7.637 8.338 -18.039 1.00 87.19 89 THR A C 1
ATOM 700 O O . THR A 1 89 ? -8.431 9.046 -18.656 1.00 87.19 89 THR A O 1
ATOM 703 N N . GLU A 1 90 ? -6.381 8.720 -17.810 1.00 87.12 90 GLU A N 1
ATOM 704 C CA . GLU A 1 90 ? -5.833 10.034 -18.165 1.00 87.12 90 GLU A CA 1
ATOM 705 C C . GLU A 1 90 ? -4.969 10.008 -19.439 1.00 87.12 90 GLU A C 1
ATOM 707 O O . GLU A 1 90 ? -4.512 11.066 -19.882 1.00 87.12 90 GLU A O 1
ATOM 712 N N . GLY A 1 91 ? -4.714 8.826 -20.018 1.00 76.00 91 GLY A N 1
ATOM 713 C CA . GLY A 1 91 ? -3.948 8.656 -21.259 1.00 76.00 91 GLY A CA 1
ATOM 714 C C . GLY A 1 91 ? -2.467 9.040 -21.154 1.00 76.00 91 GLY A C 1
ATOM 715 O O . GLY A 1 91 ? -1.851 9.386 -22.161 1.00 76.00 91 GLY A O 1
ATOM 716 N N . GLN A 1 92 ? -1.902 9.048 -19.944 1.00 66.81 92 GLN A N 1
ATOM 717 C CA . GLN A 1 92 ? -0.566 9.583 -19.658 1.00 66.81 92 GLN A CA 1
ATOM 718 C C . GLN A 1 92 ? 0.328 8.521 -19.014 1.00 66.81 92 GLN A C 1
ATOM 720 O O . GLN A 1 92 ? 0.389 8.409 -17.792 1.00 66.81 92 GLN A O 1
ATOM 725 N N . SER A 1 93 ? 1.043 7.764 -19.847 1.00 67.19 93 SER A N 1
ATOM 726 C CA . SER A 1 93 ? 1.905 6.653 -19.412 1.00 67.19 93 SER A CA 1
ATOM 727 C C . SER A 1 93 ? 3.346 7.055 -19.057 1.00 67.19 93 SER A C 1
ATOM 729 O O . SER A 1 93 ? 4.087 6.225 -18.549 1.00 67.19 93 SER A O 1
ATOM 731 N N . ASP A 1 94 ? 3.759 8.300 -19.327 1.00 73.12 94 ASP A N 1
ATOM 732 C CA . ASP A 1 94 ? 5.173 8.737 -19.294 1.00 73.12 94 ASP A CA 1
ATOM 733 C C . ASP A 1 94 ? 5.491 9.688 -18.119 1.00 73.12 94 ASP A C 1
ATOM 735 O O . ASP A 1 94 ? 6.334 10.579 -18.209 1.00 73.12 94 ASP A O 1
ATOM 739 N N . ARG A 1 95 ? 4.756 9.585 -17.003 1.00 83.44 95 ARG A N 1
ATOM 740 C CA . ARG A 1 95 ? 5.062 10.416 -15.828 1.00 83.44 95 ARG A CA 1
ATOM 741 C C . ARG A 1 95 ? 6.244 9.836 -15.043 1.00 83.44 95 ARG A C 1
ATOM 743 O O . ARG A 1 95 ? 6.313 8.618 -14.883 1.00 83.44 95 ARG A O 1
ATOM 750 N N . PRO A 1 96 ? 7.124 10.688 -14.482 1.00 89.56 96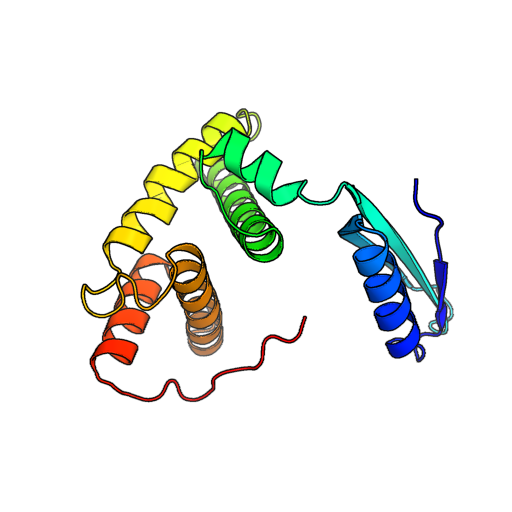 PRO A N 1
ATOM 751 C CA . PRO A 1 96 ? 8.149 10.237 -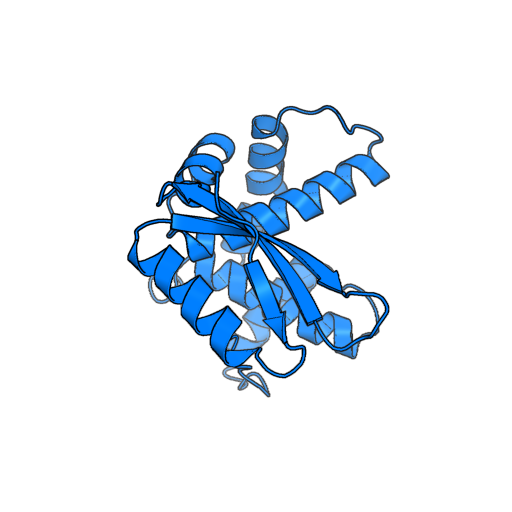13.545 1.00 89.56 96 PRO A CA 1
ATOM 752 C C . PRO A 1 96 ? 7.526 9.491 -12.359 1.00 89.56 96 PRO A C 1
ATOM 754 O O . PRO A 1 96 ? 6.460 9.884 -11.867 1.00 89.56 96 PRO A O 1
ATOM 757 N N . ARG A 1 97 ? 8.196 8.435 -11.879 1.00 87.69 97 ARG A N 1
ATOM 758 C CA . ARG A 1 97 ? 7.705 7.597 -10.768 1.00 87.69 97 ARG A CA 1
ATOM 759 C C . ARG A 1 97 ? 7.522 8.407 -9.487 1.00 87.69 97 ARG A C 1
ATOM 761 O O . ARG A 1 97 ? 6.576 8.158 -8.757 1.00 87.69 97 ARG A O 1
ATOM 768 N N . GLU A 1 98 ? 8.341 9.429 -9.266 1.00 91.12 98 GLU A N 1
ATOM 769 C CA . GLU A 1 98 ? 8.232 10.375 -8.152 1.00 91.12 98 GLU A CA 1
ATOM 770 C C . GLU A 1 98 ? 6.885 11.112 -8.161 1.00 91.12 98 GLU A C 1
ATOM 772 O O . GLU A 1 98 ? 6.246 11.280 -7.126 1.00 91.12 98 GLU A O 1
ATOM 777 N N . VAL A 1 99 ? 6.419 11.534 -9.343 1.00 92.31 99 VAL A N 1
ATOM 778 C CA . VAL A 1 99 ? 5.136 12.241 -9.490 1.00 92.31 99 VAL A CA 1
ATOM 779 C C . VAL A 1 99 ? 3.975 11.288 -9.226 1.00 92.31 99 VAL A C 1
ATOM 781 O O . VAL A 1 99 ? 3.006 11.664 -8.570 1.00 92.31 99 VAL A O 1
ATOM 784 N N . ILE A 1 100 ? 4.071 10.056 -9.728 1.00 93.25 100 ILE A N 1
ATOM 785 C CA . ILE A 1 100 ? 3.072 9.010 -9.485 1.00 93.25 100 ILE A CA 1
ATOM 786 C C . ILE A 1 100 ? 3.030 8.656 -7.997 1.00 93.25 100 ILE A C 1
ATOM 788 O O . ILE A 1 100 ? 1.945 8.608 -7.428 1.00 93.25 100 ILE A O 1
ATOM 792 N N . GLY A 1 101 ? 4.191 8.471 -7.368 1.00 93.81 101 GLY A N 1
ATOM 793 C CA . GLY A 1 101 ? 4.320 8.152 -5.951 1.00 93.81 101 GLY A CA 1
ATOM 794 C C . GLY A 1 101 ? 3.736 9.240 -5.063 1.00 93.81 101 GLY A C 1
ATOM 795 O O . GLY A 1 101 ? 2.918 8.935 -4.200 1.00 93.81 101 GLY A O 1
ATOM 796 N N . HIS A 1 102 ? 4.052 10.510 -5.325 1.00 94.25 102 HIS A N 1
ATOM 797 C CA . HIS A 1 102 ? 3.449 11.618 -4.587 1.00 94.25 102 HIS A CA 1
ATOM 798 C C . HIS A 1 102 ? 1.930 11.686 -4.792 1.00 94.25 102 HIS A C 1
ATOM 800 O O . HIS A 1 102 ? 1.194 11.897 -3.833 1.00 94.25 102 HIS A O 1
ATOM 806 N N . ARG A 1 103 ? 1.427 11.507 -6.024 1.00 94.75 103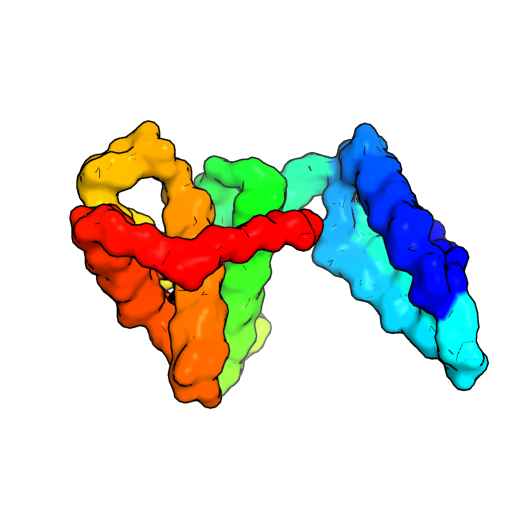 ARG A N 1
ATOM 807 C CA . ARG A 1 103 ? -0.025 11.492 -6.270 1.00 94.75 103 ARG A CA 1
ATOM 808 C C . ARG A 1 103 ? -0.701 10.353 -5.520 1.00 94.75 103 ARG A C 1
ATOM 810 O O . ARG A 1 103 ? -1.651 10.611 -4.792 1.00 94.75 103 ARG A O 1
ATOM 817 N N . TRP A 1 104 ? -0.185 9.134 -5.647 1.00 96.19 104 TRP A N 1
ATOM 818 C CA . TRP A 1 104 ? -0.678 7.960 -4.928 1.00 96.19 104 TRP A CA 1
ATOM 819 C C . TRP A 1 104 ? -0.690 8.190 -3.412 1.00 96.19 104 TRP A C 1
ATOM 821 O O . TRP A 1 104 ? -1.699 7.921 -2.760 1.00 96.19 104 TRP A O 1
ATOM 831 N N . LEU A 1 105 ? 0.385 8.768 -2.867 1.00 96.38 105 LEU A N 1
ATOM 832 C CA . LEU A 1 105 ? 0.481 9.106 -1.451 1.00 96.38 105 LEU A CA 1
ATOM 833 C C . LEU A 1 105 ? -0.671 10.029 -1.029 1.00 96.38 105 LEU A C 1
ATOM 835 O O . LEU A 1 105 ? -1.398 9.714 -0.094 1.00 96.38 105 LEU A O 1
ATOM 839 N N . THR A 1 106 ? -0.882 11.127 -1.755 1.00 96.19 106 THR A N 1
ATOM 840 C CA . THR A 1 106 ? -1.889 12.142 -1.398 1.00 96.19 106 THR A CA 1
ATOM 841 C C . THR A 1 106 ? -3.331 11.766 -1.745 1.00 96.19 106 THR A C 1
ATOM 843 O O . THR A 1 106 ? -4.266 12.254 -1.116 1.00 96.19 106 THR A O 1
ATOM 846 N N . GLU A 1 107 ? -3.539 10.936 -2.769 1.00 95.31 107 GLU A N 1
ATOM 847 C CA . GLU A 1 107 ? -4.872 10.596 -3.283 1.00 95.31 107 GLU A CA 1
ATOM 848 C C . GLU A 1 107 ? -5.403 9.281 -2.714 1.00 95.31 107 GLU A C 1
ATOM 850 O O . GLU A 1 107 ? -6.618 9.127 -2.624 1.00 95.31 107 GLU A O 1
ATOM 855 N N . ILE A 1 108 ? -4.524 8.348 -2.334 1.00 95.62 108 ILE A N 1
ATOM 856 C CA . ILE A 1 108 ? -4.894 7.008 -1.865 1.00 95.62 108 ILE A CA 1
ATOM 857 C C . ILE A 1 108 ? -4.405 6.779 -0.438 1.00 95.62 108 ILE A C 1
ATOM 859 O O . ILE A 1 108 ? -5.230 6.568 0.449 1.00 95.62 108 ILE A O 1
ATOM 863 N N . TYR A 1 109 ? -3.094 6.847 -0.199 1.00 96.06 109 TYR A N 1
ATOM 864 C CA . TYR A 1 109 ? -2.509 6.441 1.081 1.00 96.06 109 TYR A CA 1
ATOM 865 C C . TYR A 1 109 ? -2.946 7.348 2.241 1.00 96.06 109 TYR A C 1
ATOM 867 O O . TYR A 1 109 ? -3.606 6.882 3.165 1.00 96.06 109 TYR A O 1
ATOM 875 N N . GLU A 1 110 ? -2.648 8.648 2.195 1.00 96.06 110 GLU A N 1
ATOM 876 C CA . GLU A 1 110 ? -2.966 9.585 3.282 1.00 96.06 110 GLU A CA 1
ATOM 877 C C . GLU A 1 110 ? -4.472 9.654 3.593 1.00 96.06 110 GLU A C 1
ATOM 879 O O . GLU A 1 110 ? -4.828 9.582 4.775 1.00 96.06 110 GLU A O 1
ATOM 884 N N . PRO A 1 111 ? -5.388 9.733 2.601 1.00 96.75 111 PRO A N 1
ATOM 885 C CA . PRO A 1 111 ? -6.819 9.724 2.885 1.00 96.75 111 PRO A CA 1
ATOM 886 C C . PRO A 1 111 ? -7.285 8.409 3.514 1.00 96.75 111 PRO A C 1
ATOM 888 O O . PRO A 1 111 ? -8.150 8.431 4.388 1.00 96.75 111 PRO A O 1
ATOM 891 N N . LEU A 1 112 ? -6.697 7.275 3.123 1.00 95.62 112 LEU A N 1
ATOM 892 C CA . LEU A 1 112 ? -7.011 5.975 3.709 1.00 95.62 112 LEU A CA 1
ATOM 893 C C . LEU A 1 112 ? -6.533 5.908 5.166 1.00 95.62 112 LEU A C 1
ATOM 895 O O . LEU A 1 112 ? -7.318 5.574 6.051 1.00 95.62 112 LEU A O 1
ATOM 899 N N . ILE A 1 113 ? -5.296 6.318 5.454 1.00 95.19 113 ILE A N 1
ATOM 900 C CA . ILE A 1 113 ? -4.764 6.390 6.826 1.00 95.19 113 ILE A CA 1
ATOM 901 C C . ILE A 1 113 ? -5.553 7.385 7.696 1.00 95.19 113 ILE A C 1
ATOM 903 O O . ILE A 1 113 ? -5.736 7.181 8.904 1.00 95.19 113 ILE A O 1
ATOM 907 N N . ALA A 1 114 ? -6.092 8.456 7.110 1.00 95.31 114 ALA A N 1
ATOM 908 C CA . ALA A 1 114 ? -6.962 9.389 7.822 1.00 95.31 114 ALA A CA 1
ATOM 909 C C . ALA A 1 114 ? -8.265 8.727 8.315 1.00 95.31 114 ALA A C 1
ATOM 911 O O . ALA A 1 114 ? -8.806 9.150 9.338 1.00 95.31 114 ALA A O 1
ATOM 912 N N . MET A 1 115 ? -8.730 7.659 7.657 1.00 94.81 115 MET A N 1
ATOM 913 C CA . MET A 1 115 ? -9.897 6.879 8.088 1.00 94.81 115 MET A CA 1
ATOM 914 C C . MET A 1 115 ? -9.600 5.941 9.262 1.00 94.81 115 MET A C 1
ATOM 916 O O . MET A 1 115 ? -10.538 5.448 9.891 1.00 94.81 115 MET A O 1
ATOM 920 N N . MET A 1 116 ? -8.324 5.712 9.596 1.00 92.56 116 MET A N 1
ATOM 921 C CA . MET A 1 116 ? -7.948 4.854 10.716 1.00 92.56 116 MET A CA 1
ATOM 922 C C . MET A 1 116 ? -8.541 5.394 12.035 1.00 92.56 116 MET A C 1
ATOM 924 O O . MET A 1 116 ? -8.292 6.556 12.404 1.00 92.56 116 MET A O 1
ATOM 928 N N . PRO A 1 117 ? -9.309 4.572 12.775 1.00 89.94 117 PRO A N 1
ATOM 929 C CA . PRO A 1 117 ? -9.943 4.986 14.016 1.00 89.94 117 PRO A CA 1
ATOM 930 C C . PRO A 1 117 ? -8.896 5.285 15.087 1.00 89.94 117 PRO A C 1
ATOM 932 O O . PRO A 1 117 ? -7.856 4.635 15.181 1.00 89.94 117 PRO A O 1
ATOM 935 N N . THR A 1 118 ? -9.198 6.248 15.959 1.00 88.19 118 THR A N 1
ATOM 936 C CA . THR A 1 118 ? -8.281 6.688 17.023 1.00 88.19 118 THR A CA 1
ATOM 937 C C . THR A 1 118 ? -7.873 5.555 17.967 1.00 88.19 118 THR A C 1
ATOM 939 O O . THR A 1 118 ? -6.799 5.619 18.549 1.00 88.19 118 THR A O 1
ATOM 942 N N . SER A 1 119 ? -8.701 4.514 18.105 1.00 85.38 119 SER A N 1
ATOM 943 C CA . SER A 1 119 ? -8.404 3.325 18.911 1.00 85.38 119 SER A CA 1
ATOM 944 C C . SER A 1 119 ? -7.299 2.437 18.334 1.00 85.38 119 SER A C 1
ATOM 946 O O . SER A 1 119 ? -6.671 1.718 19.102 1.00 85.38 119 SER A O 1
ATOM 948 N N . LEU A 1 120 ? -7.069 2.467 17.016 1.00 86.56 120 LEU A N 1
ATOM 949 C CA . LEU A 1 120 ? -5.996 1.708 16.361 1.00 86.56 120 LEU A CA 1
ATOM 950 C C . LEU A 1 120 ? -4.694 2.508 16.256 1.00 86.56 120 LEU A C 1
ATOM 952 O O . LEU A 1 120 ? -3.621 1.922 16.131 1.00 86.56 120 LEU A O 1
ATOM 956 N N . ARG A 1 121 ? -4.761 3.841 16.363 1.00 86.50 121 ARG A N 1
ATOM 957 C CA . ARG A 1 121 ? -3.571 4.700 16.301 1.00 86.50 121 ARG A CA 1
ATOM 958 C C . ARG A 1 121 ? -2.599 4.344 17.429 1.00 86.50 121 ARG A C 1
ATOM 960 O O . ARG A 1 121 ? -2.925 4.492 18.603 1.00 86.50 121 ARG A O 1
ATOM 967 N N . GLY A 1 122 ? -1.401 3.893 17.058 1.00 84.94 122 GLY A N 1
ATOM 968 C CA . GLY A 1 122 ? -0.344 3.471 17.983 1.00 84.94 122 GLY A CA 1
ATOM 969 C C . GLY A 1 122 ? -0.452 2.022 18.471 1.00 84.94 122 GLY A C 1
ATOM 970 O O . GLY A 1 122 ? 0.494 1.535 19.081 1.00 84.94 122 GLY A O 1
ATOM 971 N N . ALA A 1 123 ? -1.568 1.338 18.201 1.00 87.19 123 ALA A N 1
ATOM 972 C CA . ALA A 1 123 ? -1.700 -0.108 18.392 1.00 87.19 123 ALA A CA 1
ATOM 973 C C . ALA A 1 123 ? -1.376 -0.894 17.110 1.00 87.19 123 ALA A C 1
ATOM 975 O O . ALA A 1 123 ? -0.987 -2.052 17.200 1.00 87.19 123 ALA A O 1
ATOM 976 N N . MET A 1 124 ? -1.543 -0.256 15.950 1.00 89.00 124 MET A N 1
ATOM 977 C CA . MET A 1 124 ? -1.301 -0.793 14.613 1.00 89.00 124 MET A CA 1
ATOM 978 C C . MET A 1 124 ? -0.502 0.232 13.804 1.00 89.00 124 MET A C 1
ATOM 980 O O . MET A 1 124 ? -0.726 1.444 13.943 1.00 89.00 124 MET A O 1
ATOM 984 N N . GLU A 1 125 ? 0.431 -0.240 12.979 1.00 90.25 125 GLU A N 1
ATOM 985 C CA . GLU A 1 125 ? 1.182 0.628 12.069 1.00 90.25 125 GLU A CA 1
ATOM 986 C C . GLU A 1 125 ? 0.317 1.082 10.885 1.00 90.25 125 GLU A C 1
ATOM 988 O O . GLU A 1 125 ? -0.603 0.393 10.454 1.00 90.25 125 GLU A O 1
ATOM 993 N N . GLU A 1 126 ? 0.621 2.247 10.310 1.00 93.06 126 GLU A N 1
ATOM 994 C CA . GLU A 1 126 ? -0.143 2.781 9.172 1.00 93.06 126 GLU A CA 1
ATOM 995 C C . GLU A 1 126 ? -0.047 1.864 7.942 1.00 93.06 126 GLU A C 1
ATOM 997 O O . GLU A 1 126 ? -1.050 1.608 7.275 1.00 93.06 126 GLU A O 1
ATOM 1002 N N . ALA A 1 127 ? 1.139 1.305 7.683 1.00 89.75 127 ALA A N 1
ATOM 1003 C CA . ALA A 1 127 ? 1.350 0.347 6.601 1.00 89.75 127 ALA A CA 1
ATOM 1004 C C . ALA A 1 127 ? 0.595 -0.975 6.830 1.00 89.75 127 ALA A C 1
ATOM 1006 O O . ALA A 1 127 ? 0.083 -1.563 5.877 1.00 89.75 127 ALA A O 1
ATOM 1007 N N . GLU A 1 128 ? 0.486 -1.418 8.086 1.00 90.31 128 GLU A N 1
ATOM 1008 C CA . GLU A 1 128 ? -0.305 -2.591 8.468 1.00 90.31 128 GLU A CA 1
ATOM 1009 C C . GLU A 1 128 ? -1.801 -2.326 8.265 1.00 90.31 128 GLU A C 1
ATOM 1011 O O . GLU A 1 128 ? -2.476 -3.110 7.608 1.00 90.31 128 GLU A O 1
ATOM 1016 N N . PHE A 1 129 ? -2.311 -1.170 8.700 1.00 92.88 129 PHE A N 1
ATOM 1017 C CA . PHE A 1 129 ? -3.700 -0.781 8.447 1.00 92.88 129 PHE A CA 1
ATOM 1018 C C . PHE A 1 129 ? -4.026 -0.744 6.948 1.00 92.88 129 PHE A C 1
ATOM 1020 O O . PHE A 1 129 ? -5.057 -1.260 6.518 1.00 92.88 129 PHE A O 1
ATOM 1027 N N . PHE A 1 130 ? -3.140 -0.157 6.138 1.00 93.12 130 PHE A N 1
ATOM 1028 C CA . PHE A 1 130 ? -3.298 -0.141 4.685 1.00 93.12 130 PHE A CA 1
ATOM 1029 C C . PHE A 1 130 ? -3.359 -1.564 4.113 1.00 93.12 130 PHE A C 1
ATOM 1031 O O . PHE A 1 130 ? -4.198 -1.856 3.259 1.00 93.12 130 PHE A O 1
ATOM 1038 N N . HIS A 1 131 ? -2.497 -2.459 4.603 1.00 89.12 131 HIS A N 1
ATOM 1039 C CA . HIS A 1 131 ? -2.488 -3.857 4.194 1.00 89.12 131 HIS A CA 1
ATOM 1040 C C . HIS A 1 131 ? -3.803 -4.567 4.518 1.00 89.12 131 HIS A C 1
ATOM 1042 O O . HIS A 1 131 ? -4.386 -5.166 3.616 1.00 89.12 131 HIS A O 1
ATOM 1048 N N . GLU A 1 132 ? -4.297 -4.456 5.749 1.00 91.69 132 GLU A N 1
ATOM 1049 C CA . GLU A 1 132 ? -5.550 -5.099 6.155 1.00 91.69 132 GLU A CA 1
ATOM 1050 C C . GLU A 1 132 ? -6.725 -4.620 5.293 1.00 91.69 132 GLU A C 1
ATOM 1052 O O . GLU A 1 132 ? -7.544 -5.416 4.836 1.00 91.69 132 GLU A O 1
ATOM 1057 N N . VAL A 1 133 ? -6.759 -3.328 4.945 1.00 93.56 133 VAL A N 1
ATOM 1058 C CA . VAL A 1 133 ? -7.770 -2.800 4.020 1.00 93.56 133 VAL A CA 1
ATOM 1059 C C . VAL A 1 133 ? -7.645 -3.418 2.621 1.00 93.56 133 VAL A C 1
ATOM 1061 O O . VAL A 1 133 ? -8.667 -3.709 1.999 1.00 93.56 133 VAL A O 1
ATOM 1064 N N . LEU A 1 134 ? -6.436 -3.660 2.102 1.00 89.25 134 LEU A N 1
ATOM 1065 C CA . LEU A 1 134 ? -6.262 -4.356 0.819 1.00 89.25 134 LEU A CA 1
ATOM 1066 C C . LEU A 1 134 ? -6.738 -5.814 0.872 1.00 89.25 134 LEU A C 1
ATOM 1068 O O . LEU A 1 134 ? -7.384 -6.277 -0.072 1.00 89.25 134 LEU A O 1
ATOM 1072 N N . VAL A 1 135 ? -6.455 -6.529 1.963 1.00 88.44 135 VAL A N 1
ATOM 1073 C CA . VAL A 1 135 ? -6.936 -7.905 2.170 1.00 88.44 135 VAL A CA 1
ATOM 1074 C C . VAL A 1 135 ? -8.462 -7.924 2.217 1.00 88.44 135 VAL A C 1
ATOM 1076 O O . VAL A 1 135 ? -9.108 -8.687 1.491 1.00 88.44 135 VAL A O 1
ATOM 1079 N N . HIS A 1 136 ? -9.049 -7.001 2.976 1.00 91.25 136 HIS A N 1
ATOM 1080 C CA . HIS A 1 136 ? -10.495 -6.837 3.057 1.00 91.25 136 HIS A CA 1
ATOM 1081 C C . HIS A 1 136 ? -11.112 -6.506 1.695 1.00 91.25 136 HIS A C 1
ATOM 1083 O O . HIS A 1 136 ? -12.163 -7.033 1.325 1.00 91.25 136 HIS A O 1
ATOM 1089 N N . ARG A 1 137 ? -10.432 -5.683 0.887 1.00 91.94 137 ARG A N 1
ATOM 1090 C CA . ARG A 1 137 ? -10.869 -5.327 -0.472 1.00 91.94 137 ARG A CA 1
ATOM 1091 C C . ARG A 1 137 ? -10.962 -6.551 -1.359 1.00 91.94 137 ARG A C 1
ATOM 1093 O O . ARG A 1 137 ? -11.932 -6.675 -2.110 1.00 91.94 137 ARG A O 1
ATOM 1100 N N . TRP A 1 138 ? -9.954 -7.418 -1.306 1.00 88.69 138 TRP A N 1
ATOM 1101 C CA . TRP A 1 138 ? -9.944 -8.662 -2.063 1.00 88.69 138 TRP A CA 1
ATOM 1102 C C . TRP A 1 138 ? -11.148 -9.524 -1.675 1.00 88.69 138 TRP A C 1
ATOM 1104 O O . TRP A 1 138 ? -11.937 -9.883 -2.549 1.00 88.69 138 TRP A O 1
ATOM 1114 N N . TYR A 1 139 ? -11.378 -9.727 -0.375 1.00 87.19 139 TYR A N 1
ATOM 1115 C CA . TYR A 1 139 ? -12.522 -10.492 0.127 1.00 87.19 139 TYR A CA 1
ATOM 1116 C C . TYR A 1 139 ? -13.875 -9.901 -0.310 1.00 87.19 139 TYR A C 1
ATOM 1118 O O . TYR A 1 139 ? -14.757 -10.615 -0.801 1.00 87.19 139 TYR A O 1
ATOM 1126 N N . LEU A 1 140 ? -14.056 -8.583 -0.180 1.00 89.44 140 LEU A N 1
ATOM 1127 C CA . LEU A 1 140 ? -15.281 -7.915 -0.620 1.00 89.44 140 LEU A CA 1
ATOM 1128 C C . LEU A 1 140 ? -15.470 -8.004 -2.137 1.00 89.44 140 LEU A C 1
ATOM 1130 O O . LEU A 1 140 ? -16.603 -8.161 -2.598 1.00 89.44 140 LEU A O 1
ATOM 1134 N N . SER A 1 141 ? -14.384 -7.920 -2.904 1.00 87.19 141 SER A N 1
ATOM 1135 C CA . SER A 1 141 ? -14.425 -7.982 -4.366 1.00 87.19 141 SER A CA 1
ATOM 1136 C C . SER A 1 141 ? -14.762 -9.381 -4.872 1.00 87.19 141 SER A C 1
ATOM 1138 O O . SER A 1 141 ? -15.616 -9.517 -5.751 1.00 87.19 141 SER A O 1
ATOM 1140 N N . GLU A 1 142 ? -14.173 -10.414 -4.265 1.00 88.06 142 GLU A N 1
ATOM 1141 C CA . GLU A 1 142 ? -14.518 -11.824 -4.484 1.00 88.06 142 GLU A CA 1
ATOM 1142 C C . GLU A 1 142 ? -16.015 -12.048 -4.245 1.00 88.06 142 GLU A C 1
ATOM 1144 O O . GLU A 1 142 ? -16.741 -12.531 -5.116 1.00 88.06 142 GLU A O 1
ATOM 1149 N N . ARG A 1 143 ? -16.522 -11.605 -3.088 1.00 88.38 143 ARG A N 1
ATOM 1150 C CA . ARG A 1 143 ? -17.932 -11.780 -2.713 1.00 88.38 143 ARG A CA 1
ATOM 1151 C C . ARG A 1 143 ? -18.893 -10.994 -3.608 1.00 88.38 143 ARG A C 1
ATOM 1153 O O . ARG A 1 143 ? -20.017 -11.437 -3.840 1.00 88.38 143 ARG A O 1
ATOM 1160 N N . ALA A 1 144 ? -18.478 -9.826 -4.095 1.00 89.56 144 ALA A N 1
ATOM 1161 C CA . ALA A 1 144 ? -19.270 -8.991 -4.994 1.00 89.56 144 ALA A CA 1
ATOM 1162 C C . ALA A 1 144 ? -19.168 -9.412 -6.472 1.00 89.56 144 ALA A C 1
ATOM 1164 O O . ALA A 1 144 ? -19.949 -8.919 -7.290 1.00 89.56 144 ALA A O 1
ATOM 1165 N N . GLY A 1 145 ? -18.211 -10.277 -6.830 1.00 92.06 145 GLY A N 1
ATOM 1166 C CA . GLY A 1 145 ? -17.896 -10.633 -8.217 1.00 92.06 145 GLY A CA 1
ATOM 1167 C C . GLY A 1 145 ? -17.374 -9.457 -9.053 1.00 92.06 145 GLY A C 1
ATOM 1168 O O . GLY A 1 145 ? -17.478 -9.478 -10.279 1.00 92.06 145 GLY A O 1
ATOM 1169 N N . ARG A 1 146 ? -16.880 -8.398 -8.404 1.00 89.50 146 ARG A N 1
ATOM 1170 C CA . ARG A 1 146 ? -16.340 -7.191 -9.044 1.00 89.50 146 ARG A CA 1
ATOM 1171 C C . ARG A 1 146 ? -15.420 -6.453 -8.087 1.00 89.50 146 ARG A C 1
ATOM 1173 O O . ARG A 1 146 ? -15.607 -6.523 -6.880 1.00 89.50 146 ARG A O 1
ATOM 1180 N N . GLU A 1 147 ? -14.516 -5.655 -8.636 1.00 86.12 147 GLU A N 1
ATOM 1181 C CA . GLU A 1 147 ? -13.672 -4.767 -7.842 1.00 86.12 147 GLU A CA 1
ATOM 1182 C C . GLU A 1 147 ? -14.519 -3.783 -7.007 1.00 86.12 147 GLU A C 1
ATOM 1184 O O . GLU A 1 147 ? -15.471 -3.154 -7.496 1.00 86.12 147 GLU A O 1
ATOM 1189 N N . VAL A 1 148 ? -14.180 -3.676 -5.722 1.00 91.62 148 VAL A N 1
ATOM 1190 C CA . VAL A 1 148 ? -14.759 -2.714 -4.775 1.00 91.62 148 VAL A CA 1
ATOM 1191 C C . VAL A 1 148 ? -13.808 -1.529 -4.611 1.00 91.62 148 VAL A C 1
ATOM 1193 O O . VAL A 1 148 ? -12.586 -1.678 -4.688 1.00 91.62 148 VAL A O 1
ATOM 1196 N N . ASN A 1 149 ? -14.358 -0.328 -4.423 1.00 93.81 149 ASN A N 1
ATOM 1197 C CA . ASN A 1 149 ? -13.558 0.871 -4.198 1.00 93.81 149 ASN A CA 1
ATOM 1198 C C . ASN A 1 149 ? -12.795 0.766 -2.865 1.00 93.81 149 ASN A C 1
ATOM 1200 O O . ASN A 1 149 ? -13.321 0.258 -1.871 1.00 93.81 149 ASN A O 1
ATOM 1204 N N . ILE A 1 150 ? -11.555 1.254 -2.840 1.00 93.44 150 ILE A N 1
ATOM 1205 C CA . ILE A 1 150 ? -10.691 1.160 -1.660 1.00 93.44 150 ILE A CA 1
ATOM 1206 C C . ILE A 1 150 ? -11.243 1.943 -0.453 1.00 93.44 150 ILE A C 1
ATOM 1208 O O . ILE A 1 150 ? -11.141 1.465 0.671 1.00 93.44 150 ILE A O 1
ATOM 1212 N N . PHE A 1 151 ? -11.908 3.083 -0.656 1.00 96.25 151 PHE A N 1
ATOM 1213 C CA . PHE A 1 151 ? -12.484 3.882 0.435 1.00 96.25 151 PHE A CA 1
ATOM 1214 C C . PHE A 1 151 ? -13.790 3.296 0.975 1.00 96.25 151 PHE A C 1
ATOM 1216 O O . PHE A 1 151 ? -14.039 3.337 2.183 1.00 96.25 151 PHE A O 1
ATOM 1223 N N . ASP A 1 152 ? -14.603 2.692 0.106 1.00 94.94 152 ASP A N 1
ATOM 1224 C CA . ASP A 1 152 ? -15.765 1.910 0.547 1.00 94.94 152 ASP A CA 1
ATOM 1225 C C . ASP A 1 152 ? -15.302 0.718 1.396 1.00 94.94 152 ASP A C 1
ATOM 1227 O O . ASP A 1 152 ? -15.859 0.445 2.458 1.00 94.94 152 ASP A O 1
ATOM 1231 N N . THR A 1 153 ? -14.221 0.061 0.965 1.00 94.00 153 THR A N 1
ATOM 1232 C CA . THR A 1 153 ? -13.595 -1.039 1.706 1.00 94.00 153 THR A CA 1
ATOM 1233 C C . THR A 1 153 ? -13.053 -0.571 3.053 1.00 94.00 153 THR A C 1
ATOM 1235 O O . THR A 1 153 ? -13.340 -1.199 4.065 1.00 94.00 153 THR A O 1
ATOM 1238 N N . ALA A 1 154 ? -12.308 0.538 3.096 1.00 94.38 154 ALA A N 1
ATOM 1239 C CA . ALA A 1 154 ? -11.772 1.086 4.340 1.00 94.38 154 ALA A CA 1
ATOM 1240 C C . ALA A 1 154 ? -12.895 1.421 5.333 1.00 94.38 154 ALA A C 1
ATOM 1242 O O . ALA A 1 154 ? -12.777 1.144 6.524 1.00 94.38 154 ALA A O 1
ATOM 1243 N N . SER A 1 155 ? -14.013 1.964 4.842 1.00 93.88 155 SER A N 1
ATOM 1244 C CA . SER A 1 155 ? -15.191 2.243 5.670 1.00 93.88 155 SER A CA 1
ATOM 1245 C C . SER A 1 155 ? -15.784 0.965 6.270 1.00 93.88 155 SER A C 1
ATOM 1247 O O . SER A 1 155 ? -16.115 0.939 7.456 1.00 93.88 155 SER A O 1
ATOM 1249 N N . ASP A 1 156 ? -15.903 -0.094 5.466 1.00 93.38 156 ASP A N 1
ATOM 1250 C CA . ASP A 1 156 ? -16.430 -1.393 5.897 1.00 93.38 156 ASP A CA 1
ATOM 1251 C C . ASP A 1 156 ? -15.484 -2.107 6.879 1.00 93.38 156 ASP A C 1
ATOM 1253 O O . ASP A 1 156 ? -15.930 -2.613 7.912 1.00 93.38 156 ASP A O 1
ATOM 1257 N N . TYR A 1 157 ? -14.174 -2.063 6.621 1.00 92.00 157 TYR A N 1
ATOM 1258 C CA . TYR A 1 157 ? -13.142 -2.604 7.507 1.00 92.00 157 TYR A CA 1
ATOM 1259 C C . TYR A 1 157 ? -13.171 -1.911 8.874 1.00 92.00 157 TYR A C 1
ATOM 1261 O O . TYR A 1 157 ? -13.320 -2.560 9.910 1.00 92.00 157 TYR A O 1
ATOM 1269 N N . VAL A 1 158 ? -13.146 -0.573 8.895 1.00 91.12 158 VAL A N 1
ATOM 1270 C CA . VAL A 1 158 ? -13.211 0.203 10.142 1.00 91.12 158 VAL A CA 1
ATOM 1271 C C . VAL A 1 158 ? -14.502 -0.085 10.906 1.00 91.12 158 VAL A C 1
ATOM 1273 O O . VAL A 1 158 ? -14.462 -0.253 12.125 1.00 91.12 158 VAL A O 1
ATOM 1276 N N . ALA A 1 159 ? -15.645 -0.188 10.223 1.00 89.12 159 ALA A N 1
ATOM 1277 C CA . ALA A 1 159 ? -16.905 -0.552 10.864 1.00 89.12 159 ALA A CA 1
ATOM 1278 C C . ALA A 1 159 ? -16.853 -1.960 11.484 1.00 89.12 159 ALA A C 1
ATOM 1280 O O . ALA A 1 159 ? -17.344 -2.159 12.599 1.00 89.12 159 ALA A O 1
ATOM 1281 N N . THR A 1 160 ? -16.230 -2.921 10.800 1.00 84.75 160 THR A N 1
ATOM 1282 C CA . THR A 1 160 ? -16.071 -4.303 11.272 1.00 84.75 160 THR A CA 1
ATOM 1283 C C . THR A 1 160 ? -15.191 -4.356 12.519 1.00 84.75 160 THR A C 1
ATOM 1285 O O . THR A 1 160 ? -15.667 -4.800 13.569 1.00 84.75 160 THR A O 1
ATOM 1288 N N . VAL A 1 161 ? -13.987 -3.777 12.462 1.00 80.06 161 VAL A N 1
ATOM 1289 C CA . VAL A 1 161 ? -13.033 -3.747 13.582 1.00 80.06 161 VAL A CA 1
ATOM 1290 C C . VAL A 1 161 ? -13.597 -2.996 14.792 1.00 80.06 161 VAL A C 1
ATOM 1292 O O . VAL A 1 161 ? -13.541 -3.494 15.916 1.00 80.06 161 VAL A O 1
ATOM 1295 N N . VAL A 1 162 ? -14.211 -1.822 14.591 1.00 72.06 162 VAL A N 1
ATOM 1296 C CA . VAL A 1 162 ? -14.802 -1.029 15.689 1.00 72.06 162 VAL A CA 1
ATOM 1297 C C . VAL A 1 162 ? -16.011 -1.728 16.311 1.00 72.06 162 VAL A C 1
ATOM 1299 O O . VAL A 1 162 ? -16.231 -1.623 17.517 1.00 72.06 162 VAL A O 1
ATOM 1302 N N . SER A 1 163 ? -16.801 -2.458 15.520 1.00 70.81 163 SER A N 1
ATOM 1303 C CA . SER A 1 163 ? -17.949 -3.207 16.041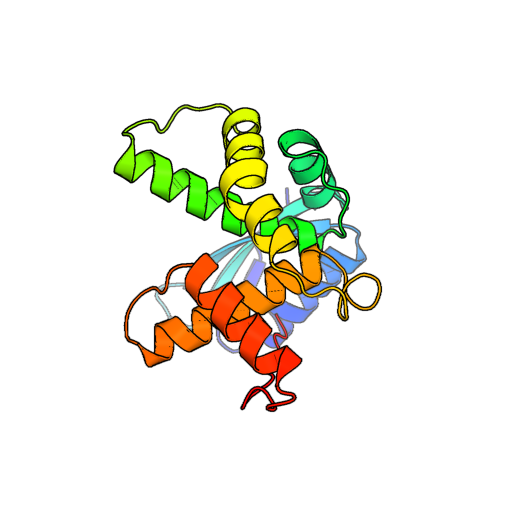 1.00 70.81 163 SER A CA 1
ATOM 1304 C C . SER A 1 163 ? -17.558 -4.464 16.827 1.00 70.81 163 SER A C 1
ATOM 1306 O O . SER A 1 163 ? -18.435 -5.101 17.414 1.00 70.81 163 SER A O 1
ATOM 1308 N N . GLY A 1 164 ? -16.268 -4.830 16.851 1.00 64.69 164 GLY A N 1
ATOM 1309 C CA . GLY A 1 164 ? -15.789 -6.072 17.458 1.00 64.69 164 GLY A CA 1
ATOM 1310 C C . GLY A 1 164 ? -16.372 -7.316 16.788 1.00 64.69 164 GLY A C 1
ATOM 1311 O O . GLY A 1 164 ? -16.382 -8.393 17.387 1.00 64.69 164 GLY A O 1
ATOM 1312 N N . ARG A 1 165 ? -16.911 -7.174 15.569 1.00 51.44 165 ARG A N 1
ATOM 1313 C CA . ARG A 1 165 ? -17.312 -8.319 14.765 1.00 51.44 165 ARG A CA 1
ATOM 1314 C C . ARG A 1 165 ? -16.029 -9.022 14.342 1.00 51.44 165 ARG A C 1
ATOM 1316 O O . ARG A 1 165 ? -15.179 -8.359 13.753 1.00 51.44 165 ARG A O 1
ATOM 1323 N N . PRO A 1 166 ? -15.860 -10.317 14.651 1.00 49.38 166 PRO A N 1
ATOM 1324 C CA . PRO A 1 166 ? -14.742 -11.050 14.094 1.00 49.38 166 PRO A CA 1
ATOM 1325 C C . PRO A 1 166 ? -14.863 -10.971 12.574 1.00 49.38 166 PRO A C 1
ATOM 1327 O O . PRO A 1 166 ? -15.935 -11.252 12.030 1.00 49.38 166 PRO A O 1
ATOM 1330 N N . GLU A 1 167 ? -13.786 -10.566 11.906 1.00 51.56 167 GLU A N 1
ATOM 1331 C CA . GLU A 1 167 ? -13.629 -10.878 10.495 1.00 51.56 167 GLU A CA 1
ATOM 1332 C C . GLU A 1 167 ? -13.749 -12.392 10.380 1.00 51.56 167 GLU A C 1
ATOM 1334 O O . GLU A 1 167 ? -12.949 -13.155 10.929 1.00 51.56 167 GLU A O 1
ATOM 1339 N N . GLU A 1 168 ? -14.835 -12.846 9.763 1.00 43.03 168 GLU A N 1
ATOM 1340 C CA . GLU A 1 168 ? -14.977 -14.241 9.402 1.00 43.03 168 GLU A CA 1
ATOM 1341 C C . GLU A 1 168 ? -13.875 -14.536 8.383 1.00 43.03 168 GLU A C 1
ATOM 1343 O O . GLU A 1 168 ? -14.056 -14.338 7.185 1.00 43.03 168 GLU A O 1
ATOM 1348 N N . THR A 1 169 ? -12.755 -15.046 8.902 1.00 41.56 169 THR A N 1
ATOM 1349 C CA . THR A 1 169 ? -11.544 -15.517 8.214 1.00 41.56 169 THR A CA 1
ATOM 1350 C C . THR A 1 169 ? -10.407 -14.494 8.164 1.00 41.56 169 THR A C 1
ATOM 1352 O O . THR A 1 169 ? -10.123 -13.902 7.131 1.00 41.56 169 THR A O 1
ATOM 1355 N N . ALA A 1 170 ? -9.660 -14.403 9.268 1.00 40.22 170 ALA A N 1
ATOM 1356 C CA . ALA A 1 170 ? -8.221 -14.186 9.180 1.00 40.22 170 ALA A CA 1
ATOM 1357 C C . ALA A 1 170 ? -7.641 -15.289 8.276 1.00 40.22 170 ALA A C 1
ATOM 1359 O O . ALA A 1 170 ? -7.529 -16.447 8.687 1.00 40.22 170 ALA A O 1
ATOM 1360 N N . LEU A 1 171 ? -7.374 -14.961 7.013 1.00 47.22 171 LEU A N 1
ATOM 1361 C CA . LEU A 1 171 ? -6.584 -15.822 6.146 1.00 47.22 171 LEU A CA 1
ATOM 1362 C C . LEU A 1 171 ? -5.116 -15.633 6.537 1.00 47.22 171 LEU A C 1
ATOM 1364 O O . LEU A 1 171 ? -4.651 -14.493 6.564 1.00 47.22 171 LEU A O 1
ATOM 1368 N N . PRO A 1 172 ? -4.367 -16.707 6.829 1.00 42.12 172 PRO A N 1
ATOM 1369 C CA . PRO A 1 172 ? -2.925 -16.596 6.928 1.00 42.12 172 PRO A CA 1
ATOM 1370 C C . PRO A 1 172 ? -2.409 -16.293 5.520 1.00 42.12 172 PRO A C 1
ATOM 1372 O O . PRO A 1 172 ? -2.448 -17.150 4.639 1.00 42.12 172 PRO A O 1
ATOM 1375 N N . LEU A 1 173 ? -1.967 -15.060 5.279 1.00 39.12 173 LEU A N 1
ATOM 1376 C CA . LEU A 1 173 ? -1.128 -14.767 4.123 1.00 39.12 173 LEU A CA 1
ATOM 1377 C C . LEU A 1 173 ? 0.302 -15.177 4.471 1.00 39.12 173 LEU A C 1
ATOM 1379 O O . LEU A 1 173 ? 1.153 -14.341 4.762 1.00 39.12 173 LEU A O 1
ATOM 1383 N N . GLU A 1 174 ? 0.536 -16.487 4.473 1.00 40.09 174 GLU A N 1
ATOM 1384 C CA . GLU A 1 174 ? 1.862 -17.026 4.192 1.00 40.09 174 GLU A CA 1
ATOM 1385 C C . GLU A 1 174 ? 2.051 -16.918 2.671 1.00 40.09 174 GLU A C 1
ATOM 1387 O O . GLU A 1 174 ? 1.450 -17.671 1.904 1.00 40.09 174 GLU A O 1
ATOM 1392 N N . ILE A 1 175 ? 2.809 -15.904 2.246 1.00 37.22 175 ILE A N 1
ATOM 1393 C CA . ILE A 1 175 ? 3.525 -15.885 0.963 1.00 37.22 175 ILE A CA 1
ATOM 1394 C C . ILE A 1 175 ? 4.982 -15.589 1.271 1.00 37.22 175 ILE A C 1
ATOM 1396 O O . ILE A 1 175 ? 5.223 -14.554 1.940 1.00 37.22 175 ILE A O 1
#

InterPro domains:
  IPR025111 Domain of unknown function DUF4032 [PF13224] (1-161)

Foldseek 3Di:
DDDKDKDFPPVVVVVVVVQVVCVVVQWDFLDWDWDQDPVNGMIIIDTDTDGHCPLQVVLCQQAVDHDHNVLSSVLVVVLVVQLVVCCVPVVDNDDDSSVSSNCCCVVPLVVLLVLDDPVCVVVDDSSRLLVVLVVQQVVVCVVVVHGDDSVVSSVVVNVCVVVVPPPPDPDPPPD

Organism: NCBI:txid253824

Sequence (175 aa):
MTEVQTFGSDEVWRLEQWLESLNDLGFDIDEMDIVSEAAGSAMRVQPRVVEAGHHSRELRTFTGLDVEEAQARRLLNDMAGFSAHLAQTEGQSDRPREVIGHRWLTEIYEPLIAMMPTSLRGAMEEAEFFHEVLVHRWYLSERAGREVNIFDTASDYVATVVSGRPEETALPLEI

Secondary structure (DSSP, 8-state):
-PPPEEEETT-HHHHHHHHHHHHHTTEEEEEEEEEE-TTSSEEEEEEEEEETTHHHHHHHHHH-----HHHHHHHHHHHHHHHHHHHHHH------HHHHHHHHIIIIIHHHHHTS-TTTBTTB-HHHHHHHHHHHHHHHHHHHTSPPPHHHHHHHHHHHHHTT---S-------

Radius of gyration: 18.78 Å; chains: 1; bounding box: 42×44×42 Å